Protein AF-A0A2U3C3U3-F1 (afdb_monomer)

Nearest PDB structures (foldseek):
  5e4e-assembly1_C  TM=5.271E-01  e=1.245E-01  Homo sapiens
  5e4e-assembly1_B  TM=6.006E-01  e=8.971E-01  Homo sapiens
  8d6k-assembly1_A  TM=4.631E-01  e=4.808E-01  Streptomyces coelicolor A3(2)
  5f7u-assembly1_A  TM=4.627E-01  e=3.845E+00  Listeria monocytogenes EGD-e
  4khz-assembly1_B  TM=1.487E-01  e=9.303E+00  Escherichia coli DH1

Structure (mmCIF, N/CA/C/O backbone):
data_AF-A0A2U3C3U3-F1
#
_entry.id   AF-A0A2U3C3U3-F1
#
loop_
_atom_site.group_PDB
_atom_site.id
_atom_site.type_symbol
_atom_site.label_atom_id
_atom_site.label_alt_id
_atom_site.label_comp_id
_atom_site.label_asym_id
_atom_site.label_entity_id
_atom_site.label_seq_id
_atom_site.pdbx_PDB_ins_code
_atom_site.Cartn_x
_atom_site.Cartn_y
_atom_site.Cartn_z
_atom_site.occupancy
_atom_site.B_iso_or_equiv
_atom_site.auth_seq_id
_atom_site.auth_comp_id
_atom_site.auth_asym_id
_atom_site.auth_atom_id
_atom_site.pdbx_PDB_model_num
ATOM 1 N N . MET A 1 1 ? -23.926 -16.211 24.158 1.00 37.50 1 MET A N 1
ATOM 2 C CA . MET A 1 1 ? -22.574 -16.071 23.579 1.00 37.50 1 MET A CA 1
ATOM 3 C C . MET A 1 1 ? -22.785 -15.624 22.154 1.00 37.50 1 MET A C 1
ATOM 5 O O . MET A 1 1 ? -22.901 -16.454 21.262 1.00 37.50 1 MET A O 1
ATOM 9 N N . ASP A 1 2 ? -22.997 -14.325 21.984 1.00 36.09 2 ASP A N 1
ATOM 10 C CA . ASP A 1 2 ? -23.241 -13.740 20.676 1.00 36.09 2 ASP A CA 1
ATOM 11 C C . ASP A 1 2 ? -21.959 -13.801 19.862 1.00 36.09 2 ASP A C 1
ATOM 13 O O . ASP A 1 2 ? -20.923 -13.266 20.256 1.00 36.09 2 ASP A O 1
ATOM 17 N N . SER A 1 3 ? -22.041 -14.513 18.743 1.00 39.06 3 SER A N 1
ATOM 18 C CA . SER A 1 3 ? -21.061 -14.464 17.676 1.00 39.06 3 SER A CA 1
ATOM 19 C C . SER A 1 3 ? -20.875 -13.006 17.286 1.00 39.06 3 SER A C 1
ATOM 21 O O . SER A 1 3 ? -21.775 -12.385 16.719 1.00 39.06 3 SER A O 1
ATOM 23 N N . GLU A 1 4 ? -19.712 -12.460 17.624 1.00 36.12 4 GLU A N 1
ATOM 24 C CA . GLU A 1 4 ? -19.253 -11.163 17.166 1.00 36.12 4 GLU A CA 1
ATOM 25 C C . GLU A 1 4 ? -19.249 -11.219 15.633 1.00 36.12 4 GLU A C 1
ATOM 27 O O . GLU A 1 4 ? -18.348 -11.777 15.006 1.00 36.12 4 GLU A O 1
ATOM 32 N N . ARG A 1 5 ? -20.336 -10.749 15.009 1.00 38.38 5 ARG A N 1
ATOM 33 C CA . ARG A 1 5 ? -20.393 -10.546 13.564 1.00 38.38 5 ARG A CA 1
ATOM 34 C C . ARG A 1 5 ? -19.371 -9.463 13.257 1.00 38.38 5 ARG A C 1
ATOM 36 O O . ARG A 1 5 ? -19.689 -8.276 13.294 1.00 38.38 5 ARG A O 1
ATOM 43 N N . VAL A 1 6 ? -18.142 -9.883 12.972 1.00 44.16 6 VAL A N 1
ATOM 44 C CA . VAL A 1 6 ? -17.140 -9.056 12.309 1.00 44.16 6 VAL A CA 1
ATOM 45 C C . VAL A 1 6 ? -17.803 -8.594 11.017 1.00 44.16 6 VAL A C 1
ATOM 47 O O . VAL A 1 6 ? -18.088 -9.401 10.130 1.00 44.16 6 VAL A O 1
ATOM 50 N N . ALA A 1 7 ? -18.178 -7.314 10.969 1.00 41.59 7 ALA A N 1
ATOM 51 C CA . ALA A 1 7 ? -18.775 -6.707 9.789 1.00 41.59 7 ALA A CA 1
ATOM 52 C C . ALA A 1 7 ? -17.901 -7.027 8.565 1.00 41.59 7 ALA A C 1
ATOM 54 O O . ALA A 1 7 ? -16.681 -7.114 8.725 1.00 41.59 7 ALA A O 1
ATOM 55 N N . PRO A 1 8 ? -18.483 -7.213 7.365 1.00 42.00 8 PRO A N 1
ATOM 56 C CA . PRO A 1 8 ? -17.708 -7.525 6.175 1.00 42.00 8 PRO A CA 1
ATOM 57 C C . PRO A 1 8 ? -16.664 -6.429 5.966 1.00 42.00 8 PRO A C 1
ATOM 59 O O . PRO A 1 8 ? -16.971 -5.292 5.611 1.00 42.00 8 PRO A O 1
ATOM 62 N N . VAL A 1 9 ? -15.419 -6.781 6.264 1.00 51.81 9 VAL A N 1
ATOM 63 C CA . VAL A 1 9 ? -14.252 -5.956 6.027 1.00 51.81 9 VAL A CA 1
ATOM 64 C C . VAL A 1 9 ? -14.088 -5.902 4.515 1.00 51.81 9 VAL A C 1
ATOM 66 O O . VAL A 1 9 ? -13.781 -6.915 3.888 1.00 51.81 9 VAL A O 1
ATOM 69 N N . THR A 1 10 ? -14.340 -4.738 3.916 1.00 53.31 10 THR A N 1
ATOM 70 C CA . THR A 1 10 ? -14.118 -4.535 2.483 1.00 53.31 10 THR A CA 1
ATOM 71 C C . THR A 1 10 ? -12.625 -4.677 2.212 1.00 53.31 10 THR A C 1
ATOM 73 O O . THR A 1 10 ? -11.844 -3.747 2.431 1.00 53.31 10 THR A O 1
ATOM 76 N N . ALA A 1 11 ? -12.221 -5.865 1.770 1.00 57.47 11 ALA A N 1
ATOM 77 C CA . ALA A 1 11 ? -10.913 -6.072 1.189 1.00 57.47 11 ALA A CA 1
ATOM 78 C C . ALA A 1 11 ? -10.856 -5.267 -0.107 1.00 57.47 11 ALA A C 1
ATOM 80 O O . ALA A 1 11 ? -11.657 -5.454 -1.023 1.00 57.47 11 ALA A O 1
ATOM 81 N N . VAL A 1 12 ? -9.923 -4.328 -0.152 1.00 58.75 12 VAL A N 1
ATOM 82 C CA . VAL A 1 12 ? -9.561 -3.629 -1.369 1.00 58.75 12 VAL A CA 1
ATOM 83 C C . VAL A 1 12 ? -8.285 -4.285 -1.847 1.00 58.75 12 VAL A C 1
ATOM 85 O O . VAL A 1 12 ? -7.186 -3.974 -1.392 1.00 58.75 12 VAL A O 1
ATOM 88 N N . THR A 1 13 ? -8.413 -5.187 -2.805 1.00 55.81 13 THR A N 1
ATOM 89 C CA . THR A 1 13 ? -7.271 -5.473 -3.661 1.00 55.81 13 THR A CA 1
ATOM 90 C C . THR A 1 13 ? -7.081 -4.223 -4.518 1.00 55.81 13 THR A C 1
ATOM 92 O O . THR A 1 13 ? -8.030 -3.839 -5.211 1.00 55.81 13 THR A O 1
ATOM 95 N N . PRO A 1 14 ? -5.929 -3.529 -4.485 1.00 53.81 14 PRO A N 1
ATOM 96 C CA . PRO A 1 14 ? -5.622 -2.532 -5.499 1.00 53.81 14 PRO A CA 1
ATOM 97 C C . PRO A 1 14 ? -5.641 -3.275 -6.835 1.00 53.81 14 PRO A C 1
ATOM 99 O O . PRO A 1 14 ? -4.731 -4.032 -7.158 1.00 53.81 14 PRO A O 1
ATOM 102 N N . ALA A 1 15 ? -6.761 -3.147 -7.542 1.00 46.00 15 ALA A N 1
ATOM 103 C CA . ALA A 1 15 ? -7.341 -4.197 -8.376 1.00 46.00 15 ALA A CA 1
ATOM 104 C C . ALA A 1 15 ? -6.576 -4.540 -9.670 1.00 46.00 15 ALA A C 1
ATOM 106 O O . ALA A 1 15 ? -7.185 -5.042 -10.607 1.00 46.00 15 ALA A O 1
ATOM 107 N N . ALA A 1 16 ? -5.279 -4.241 -9.793 1.00 52.19 16 ALA A N 1
ATOM 108 C CA . ALA A 1 16 ? -4.613 -4.334 -11.088 1.00 52.19 16 ALA A CA 1
ATOM 109 C C . ALA A 1 16 ? -3.105 -4.623 -11.101 1.00 52.19 16 ALA A C 1
ATOM 111 O O . ALA A 1 16 ? -2.547 -4.633 -12.196 1.00 52.19 16 ALA A O 1
ATOM 112 N N . VAL A 1 17 ? -2.403 -4.799 -9.970 1.00 57.56 17 VAL A N 1
ATOM 113 C CA . VAL A 1 17 ? -0.935 -4.636 -10.029 1.00 57.56 17 VAL A CA 1
ATOM 114 C C . VAL A 1 17 ? -0.080 -5.666 -9.285 1.00 57.56 17 VAL A C 1
ATOM 116 O O . VAL A 1 17 ? 1.037 -5.892 -9.728 1.00 57.56 17 VAL A O 1
ATOM 119 N N . GLY A 1 18 ? -0.534 -6.341 -8.231 1.00 65.25 18 GLY A N 1
ATOM 120 C CA . GLY A 1 18 ? 0.305 -7.308 -7.505 1.00 65.25 18 GLY A CA 1
ATOM 121 C C . GLY A 1 18 ? -0.515 -8.331 -6.716 1.00 65.25 18 GLY A C 1
ATOM 122 O O . GLY A 1 18 ? -1.733 -8.184 -6.654 1.00 65.25 18 GLY A O 1
ATOM 123 N N . PRO A 1 19 ? 0.126 -9.357 -6.123 1.00 78.12 19 PRO A N 1
ATOM 124 C CA . PRO A 1 19 ? -0.565 -10.421 -5.391 1.00 78.12 19 PRO A CA 1
ATOM 125 C C . PRO A 1 19 ? -1.109 -9.957 -4.035 1.00 78.12 19 PRO A C 1
ATOM 127 O O . PRO A 1 19 ? -1.955 -10.631 -3.457 1.00 78.12 19 PRO A O 1
ATOM 130 N N . LEU A 1 20 ? -0.636 -8.812 -3.528 1.00 88.12 20 LEU A N 1
ATOM 131 C CA . LEU A 1 20 ? -0.978 -8.370 -2.184 1.00 88.12 20 LEU A CA 1
ATOM 132 C C . LEU A 1 20 ? -2.390 -7.773 -2.107 1.00 88.12 20 LEU A C 1
ATOM 134 O O . LEU A 1 20 ? -2.734 -6.843 -2.844 1.00 88.12 20 LEU A O 1
ATOM 138 N N . GLY A 1 21 ? -3.177 -8.287 -1.166 1.00 89.81 21 GLY A N 1
ATOM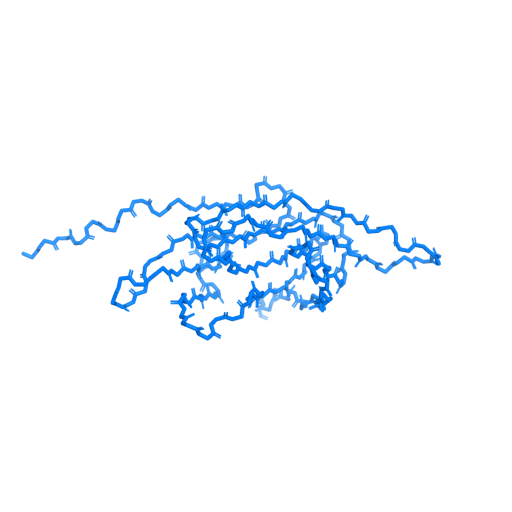 139 C CA . GLY A 1 21 ? -4.462 -7.739 -0.749 1.00 89.81 21 GLY A CA 1
ATOM 140 C C . GLY A 1 21 ? -4.306 -6.751 0.406 1.00 89.81 21 GLY A C 1
ATOM 141 O O . GLY A 1 21 ? -3.348 -6.813 1.173 1.00 89.81 21 GLY A O 1
ATOM 142 N N . PHE A 1 22 ? -5.261 -5.833 0.546 1.00 90.88 22 PHE A N 1
ATOM 143 C CA . PHE A 1 22 ? -5.301 -4.890 1.662 1.00 90.88 22 PHE A CA 1
ATOM 144 C C . PHE A 1 22 ? -6.716 -4.796 2.200 1.00 90.88 22 PHE A C 1
ATOM 146 O O . PHE A 1 22 ? -7.675 -4.719 1.432 1.00 90.88 22 PHE A O 1
ATOM 153 N N . ARG A 1 23 ? -6.878 -4.774 3.521 1.00 89.38 23 ARG A N 1
ATOM 154 C CA . ARG A 1 23 ? -8.216 -4.652 4.103 1.00 89.38 23 ARG A CA 1
ATOM 155 C C . ARG A 1 23 ? -8.227 -3.858 5.396 1.00 89.38 23 ARG A C 1
ATOM 157 O O . ARG A 1 23 ? -7.296 -3.934 6.194 1.00 89.38 23 ARG A O 1
ATOM 164 N N . ALA A 1 24 ? -9.291 -3.085 5.586 1.00 89.25 24 ALA A N 1
ATOM 165 C CA . ALA A 1 24 ? -9.487 -2.300 6.797 1.00 89.25 24 ALA A CA 1
ATOM 166 C C . ALA A 1 24 ? -10.084 -3.175 7.904 1.00 89.25 24 ALA A C 1
ATOM 168 O O . ALA A 1 24 ? -11.219 -3.621 7.800 1.00 89.25 24 ALA A O 1
ATOM 169 N N . ALA A 1 25 ? -9.343 -3.381 8.981 1.00 87.75 25 ALA A N 1
ATOM 170 C CA . ALA A 1 25 ? -9.768 -4.140 10.147 1.00 87.75 25 ALA A CA 1
ATOM 171 C C . ALA A 1 25 ? -9.971 -3.224 11.365 1.00 87.75 25 ALA A C 1
ATOM 173 O O . ALA A 1 25 ? -9.768 -2.005 11.312 1.00 87.75 25 ALA A O 1
ATOM 174 N N . ARG A 1 26 ? -10.371 -3.820 12.490 1.00 84.38 26 ARG A N 1
ATOM 175 C CA . ARG A 1 26 ? -10.349 -3.167 13.802 1.00 84.38 26 ARG A CA 1
ATOM 176 C C . ARG A 1 26 ? -9.407 -3.925 14.725 1.00 84.38 26 ARG A C 1
ATOM 178 O O . ARG A 1 26 ? -9.562 -5.125 14.911 1.00 84.38 26 ARG A O 1
ATOM 185 N N . GLY A 1 27 ? -8.440 -3.216 15.295 1.00 74.81 27 GLY A N 1
ATOM 186 C CA . GLY A 1 27 ? -7.564 -3.751 16.330 1.00 74.81 27 GLY A CA 1
ATOM 187 C C . GLY A 1 27 ? -8.244 -3.789 17.700 1.00 74.81 27 GLY A C 1
ATOM 188 O O . GLY A 1 27 ? -9.336 -3.245 17.902 1.00 74.81 27 GLY A O 1
ATOM 189 N N . THR A 1 28 ? -7.556 -4.381 18.674 1.00 70.31 28 THR A N 1
ATOM 190 C CA . THR A 1 28 ? -8.007 -4.452 20.068 1.00 70.31 28 THR A CA 1
ATOM 191 C C . THR A 1 28 ? -8.291 -3.047 20.615 1.00 70.31 28 THR A C 1
ATOM 193 O O . THR A 1 28 ? -7.439 -2.159 20.558 1.00 70.31 28 THR A O 1
ATOM 196 N N . GLY A 1 29 ? -9.511 -2.824 21.114 1.00 75.50 29 GLY A N 1
ATOM 197 C CA . GLY A 1 29 ? -9.986 -1.503 21.551 1.00 75.50 29 GLY A CA 1
ATOM 198 C C . GLY A 1 29 ? -10.680 -0.670 20.464 1.00 75.50 29 GLY A C 1
ATOM 199 O O . GLY A 1 29 ? -10.876 0.528 20.653 1.00 75.50 29 GLY A O 1
ATOM 200 N N . GLY A 1 30 ? -11.040 -1.275 19.325 1.00 81.56 30 GLY A N 1
ATOM 201 C CA . GLY A 1 30 ? -11.871 -0.650 18.288 1.00 81.56 30 GLY A CA 1
ATOM 202 C C . GLY A 1 30 ? -11.132 0.313 17.357 1.00 81.56 30 GLY A C 1
ATOM 203 O O . GLY A 1 30 ? -11.764 0.974 16.534 1.00 81.56 30 GLY A O 1
ATOM 204 N N . ARG A 1 31 ? -9.801 0.394 17.466 1.00 86.06 31 ARG A N 1
ATOM 205 C CA . ARG A 1 31 ? -8.965 1.255 16.617 1.00 86.06 31 ARG A CA 1
ATOM 206 C C . ARG A 1 31 ? -8.940 0.742 15.184 1.00 86.06 31 ARG A C 1
ATOM 208 O O . ARG A 1 31 ? -8.891 -0.466 14.970 1.00 86.06 31 ARG A O 1
ATOM 215 N N . ALA A 1 32 ? -8.926 1.650 14.213 1.00 87.94 32 ALA A N 1
ATOM 216 C CA . ALA A 1 32 ? -8.763 1.277 12.814 1.00 87.94 32 ALA A CA 1
ATOM 217 C C . ALA A 1 32 ? -7.413 0.575 12.605 1.00 87.94 32 ALA A C 1
ATOM 219 O O . ALA A 1 32 ? -6.396 0.990 13.161 1.00 87.94 32 ALA A O 1
ATOM 220 N N . ALA A 1 33 ? -7.407 -0.482 11.805 1.00 90.31 33 ALA A N 1
ATOM 221 C CA . ALA A 1 33 ? -6.208 -1.202 11.415 1.00 90.31 33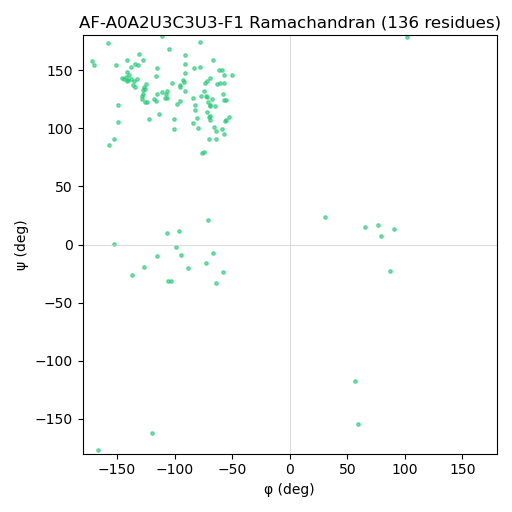 ALA A CA 1
ATOM 222 C C . ALA A 1 33 ? -6.221 -1.489 9.910 1.00 90.31 33 ALA A C 1
ATOM 224 O O . ALA A 1 33 ? -7.280 -1.550 9.289 1.00 90.31 33 ALA A O 1
ATOM 225 N N . LEU A 1 34 ? -5.041 -1.663 9.330 1.00 91.44 34 LEU A N 1
ATOM 226 C CA . LEU A 1 34 ? -4.840 -2.111 7.962 1.00 91.44 34 LEU A CA 1
ATOM 227 C C . LEU A 1 34 ? -4.120 -3.449 8.001 1.00 91.44 34 LEU A C 1
ATOM 229 O O . LEU A 1 34 ? -3.025 -3.530 8.550 1.00 91.44 34 LEU A O 1
ATOM 233 N N . GLU A 1 35 ? -4.706 -4.463 7.387 1.00 91.94 35 GLU A N 1
ATOM 234 C CA . GLU A 1 35 ? -4.061 -5.754 7.174 1.00 91.94 35 GLU A CA 1
ATOM 235 C C . GLU A 1 35 ? -3.574 -5.855 5.729 1.00 91.94 35 GLU A C 1
ATOM 237 O O . GLU A 1 35 ? -4.264 -5.429 4.797 1.00 91.94 35 GLU A O 1
ATOM 242 N N . VAL A 1 36 ? -2.377 -6.413 5.568 1.00 91.56 36 VAL A N 1
ATOM 243 C CA . VAL A 1 36 ? -1.729 -6.726 4.295 1.00 91.56 36 VAL A CA 1
ATOM 244 C C . VAL A 1 36 ? -1.787 -8.235 4.123 1.00 91.56 36 VAL A C 1
ATOM 246 O O . VAL A 1 36 ? -1.368 -8.968 5.020 1.00 91.56 36 VAL A O 1
ATOM 249 N N . LEU A 1 37 ? -2.317 -8.687 2.992 1.00 90.62 37 LEU A N 1
ATOM 250 C CA . LEU A 1 37 ? -2.560 -10.095 2.716 1.00 90.62 37 LEU A CA 1
ATOM 251 C C . LEU A 1 37 ? -1.726 -10.585 1.537 1.00 90.62 37 LEU A C 1
ATOM 253 O O . LEU A 1 37 ? -1.563 -9.842 0.572 1.00 90.62 37 LEU A O 1
ATOM 257 N N . ASP A 1 38 ? -1.272 -11.833 1.584 1.00 87.56 38 ASP A N 1
ATOM 258 C CA . ASP A 1 38 ? -0.869 -12.603 0.402 1.00 87.56 38 ASP A CA 1
ATOM 259 C C . ASP A 1 38 ? -1.848 -13.770 0.232 1.00 87.56 38 ASP A C 1
ATOM 261 O O . ASP A 1 38 ? -1.956 -14.641 1.097 1.00 87.56 38 ASP A O 1
ATOM 265 N N . GLY A 1 39 ? -2.652 -13.735 -0.833 1.00 84.75 39 GLY A N 1
ATOM 266 C CA . GLY A 1 39 ? -3.848 -14.573 -0.920 1.00 84.75 39 GLY A CA 1
ATOM 267 C C . GLY A 1 39 ? -4.787 -14.321 0.266 1.00 84.75 39 GLY A C 1
ATOM 268 O O . GLY A 1 39 ? -5.270 -13.203 0.448 1.00 84.75 39 GLY A O 1
ATOM 269 N N . ASP A 1 40 ? -5.018 -15.358 1.074 1.00 83.44 40 ASP A N 1
ATOM 270 C CA . ASP A 1 40 ? -5.866 -15.307 2.274 1.00 83.44 40 ASP A CA 1
ATOM 271 C C . ASP A 1 40 ? -5.068 -15.148 3.586 1.00 83.44 40 ASP A C 1
ATOM 273 O O . ASP A 1 40 ? -5.659 -15.036 4.664 1.00 83.44 40 ASP A O 1
ATOM 277 N N . GLU A 1 41 ? -3.733 -15.126 3.522 1.00 86.12 41 GLU A N 1
ATOM 278 C CA . GLU A 1 41 ? -2.862 -15.035 4.697 1.00 86.12 41 GLU A CA 1
ATOM 279 C C . GLU A 1 41 ? -2.529 -13.580 5.036 1.00 86.12 41 GLU A C 1
ATOM 281 O O . GLU A 1 41 ? -2.113 -12.812 4.173 1.00 86.12 41 GLU A O 1
ATOM 286 N N . VAL A 1 42 ? -2.661 -13.197 6.311 1.00 89.25 42 VAL A N 1
ATOM 287 C CA . VAL A 1 42 ? -2.228 -11.878 6.795 1.00 89.25 42 VAL A CA 1
ATOM 288 C C . VAL A 1 42 ? -0.720 -11.896 7.031 1.00 89.25 42 VAL A C 1
ATOM 290 O O . VAL A 1 42 ? -0.244 -12.467 8.008 1.00 89.25 42 VAL A O 1
ATOM 293 N N . ILE A 1 43 ? 0.023 -11.205 6.170 1.00 88.50 43 ILE A N 1
ATOM 294 C CA . ILE A 1 43 ? 1.489 -11.097 6.241 1.00 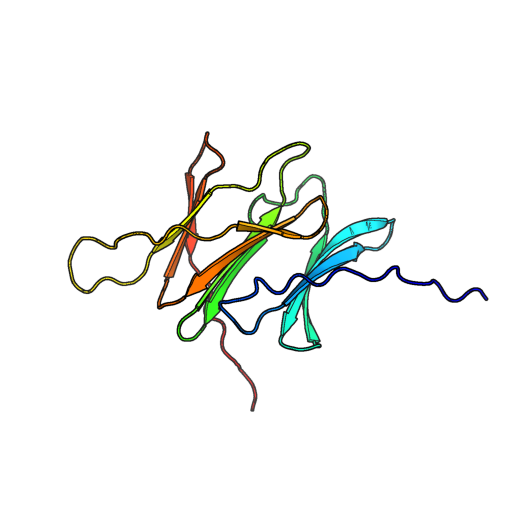88.50 43 ILE A CA 1
ATOM 295 C C . ILE A 1 43 ? 1.963 -9.847 7.000 1.00 88.50 43 ILE A C 1
ATOM 297 O O . ILE A 1 43 ? 3.150 -9.687 7.280 1.00 88.50 43 ILE A O 1
ATOM 301 N N . GLY A 1 44 ? 1.048 -8.932 7.328 1.00 88.31 44 GLY A N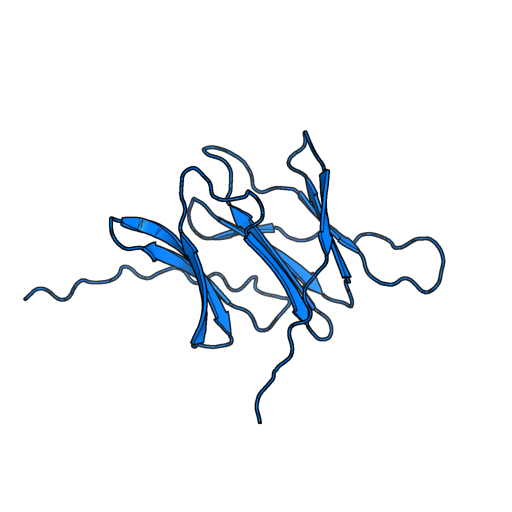 1
ATOM 302 C CA . GLY A 1 44 ? 1.351 -7.735 8.105 1.00 88.31 44 GLY A CA 1
ATOM 303 C C . GLY A 1 44 ? 0.101 -6.982 8.542 1.00 88.31 44 GLY A C 1
ATOM 304 O O . GLY A 1 44 ? -0.943 -7.063 7.899 1.00 88.31 44 GLY A O 1
ATOM 305 N N . ALA A 1 45 ? 0.208 -6.224 9.633 1.00 89.81 45 ALA A N 1
ATOM 306 C CA . ALA A 1 45 ? -0.876 -5.384 10.130 1.00 89.81 45 ALA A CA 1
ATOM 307 C C . ALA A 1 45 ? -0.349 -4.074 10.729 1.00 89.81 45 ALA A C 1
ATOM 309 O O . ALA A 1 45 ? 0.681 -4.051 11.405 1.00 89.81 45 ALA A O 1
ATOM 310 N N . HIS A 1 46 ? -1.083 -2.983 10.517 1.00 90.94 46 HIS A N 1
ATOM 311 C CA . HIS A 1 46 ? -0.777 -1.663 11.061 1.00 90.94 46 HIS A CA 1
ATOM 312 C C . HIS A 1 46 ? -1.998 -1.083 11.766 1.00 90.94 46 HIS A C 1
ATOM 314 O O . HIS A 1 46 ? -3.055 -0.944 11.161 1.00 90.94 46 HIS A O 1
ATOM 320 N N . VAL A 1 47 ? -1.849 -0.698 13.031 1.00 88.00 47 VAL A N 1
ATOM 321 C CA . VAL A 1 47 ? -2.915 -0.055 13.810 1.00 88.00 47 VAL A CA 1
ATOM 322 C C . VAL A 1 47 ? -2.757 1.464 13.742 1.00 88.00 47 VAL A C 1
ATOM 324 O O . VAL A 1 47 ? -1.646 1.989 13.856 1.00 88.00 47 VAL A O 1
ATOM 327 N N . ASP A 1 48 ? -3.865 2.183 13.570 1.00 84.75 48 ASP A N 1
ATOM 328 C CA . ASP A 1 48 ? -3.883 3.641 13.644 1.00 84.75 48 ASP A CA 1
ATOM 329 C C . ASP A 1 48 ? -3.699 4.099 15.099 1.00 84.75 48 ASP A C 1
ATOM 331 O O . ASP A 1 48 ? -4.528 3.848 15.981 1.00 84.75 48 ASP A O 1
ATOM 335 N N . THR A 1 49 ? -2.569 4.749 15.355 1.00 81.12 49 THR A N 1
ATOM 336 C CA . THR A 1 49 ? -2.172 5.305 16.646 1.00 81.12 49 THR A CA 1
ATOM 337 C C . THR A 1 49 ? -1.714 6.751 16.461 1.00 81.12 49 THR A C 1
ATOM 339 O O . THR A 1 49 ? -1.389 7.187 15.356 1.00 81.12 49 THR A O 1
ATOM 342 N N . ALA A 1 50 ? -1.630 7.510 17.556 1.00 72.88 50 ALA A N 1
ATOM 343 C CA . ALA A 1 50 ? -1.186 8.905 17.513 1.00 72.88 50 ALA A CA 1
ATOM 344 C C . ALA A 1 50 ? 0.228 9.092 16.920 1.00 72.88 50 ALA A C 1
ATOM 346 O O . ALA A 1 50 ? 0.527 10.160 16.399 1.00 72.88 50 ALA A O 1
ATOM 347 N N . PHE A 1 51 ? 1.072 8.055 16.960 1.00 72.25 51 PHE A N 1
ATOM 348 C CA . PHE A 1 51 ? 2.460 8.086 16.485 1.00 72.25 51 PHE A CA 1
ATOM 349 C C . PHE A 1 51 ? 2.663 7.335 15.167 1.00 72.25 51 PHE A C 1
ATOM 351 O O . PHE A 1 51 ? 3.796 7.088 14.756 1.00 72.25 51 PHE A O 1
ATOM 358 N N . THR A 1 52 ? 1.576 6.933 14.512 1.00 69.56 52 THR A N 1
ATOM 359 C CA . THR A 1 52 ? 1.655 6.189 13.263 1.00 69.56 52 THR A CA 1
ATOM 360 C C . THR A 1 52 ? 2.213 7.082 12.157 1.00 69.56 52 THR A C 1
ATOM 362 O O . THR A 1 52 ? 1.685 8.161 11.894 1.00 69.56 52 THR A O 1
ATOM 365 N N . ALA A 1 53 ? 3.288 6.624 11.511 1.00 77.62 53 ALA A N 1
ATOM 366 C CA . ALA A 1 53 ? 3.875 7.303 10.363 1.00 77.62 53 ALA A CA 1
ATOM 367 C C . ALA A 1 53 ? 2.874 7.400 9.198 1.00 77.62 53 ALA A C 1
ATOM 369 O O . ALA A 1 53 ? 2.027 6.524 9.012 1.00 77.62 53 ALA A O 1
ATOM 370 N N . SER A 1 54 ? 2.996 8.451 8.383 1.00 84.88 54 SER A N 1
ATOM 371 C CA . SER A 1 54 ? 2.132 8.657 7.212 1.00 84.88 54 SER A CA 1
ATOM 372 C C . SER A 1 54 ? 2.311 7.564 6.155 1.00 84.88 54 SER A C 1
ATOM 374 O O . SER A 1 54 ? 1.338 7.165 5.520 1.00 84.88 54 SER A O 1
ATOM 376 N N . VAL A 1 55 ? 3.526 7.028 6.007 1.00 92.00 55 VAL A N 1
ATOM 377 C CA . VAL A 1 55 ? 3.822 5.826 5.217 1.00 92.00 55 VAL A CA 1
ATOM 378 C C . VAL A 1 55 ? 4.128 4.672 6.162 1.00 92.00 55 VAL A C 1
ATOM 380 O O . VAL A 1 55 ? 4.939 4.797 7.078 1.00 92.00 55 VAL A O 1
ATOM 383 N N . LEU A 1 56 ? 3.461 3.548 5.922 1.00 92.75 56 LEU A N 1
ATOM 384 C CA . LEU A 1 56 ? 3.464 2.372 6.790 1.00 92.75 56 LEU A CA 1
ATOM 385 C C . LEU A 1 56 ? 4.308 1.234 6.221 1.00 92.75 56 LEU A C 1
ATOM 387 O O . LEU A 1 56 ? 4.909 0.473 6.976 1.00 92.75 56 LEU A O 1
ATOM 391 N N . GLY A 1 57 ? 4.377 1.134 4.896 1.00 93.12 57 GLY A N 1
ATOM 392 C CA . GLY A 1 57 ? 5.196 0.137 4.229 1.00 93.12 57 GLY A CA 1
ATOM 393 C C . GLY A 1 57 ? 5.268 0.352 2.726 1.00 93.12 57 GLY A C 1
ATOM 394 O O . GLY A 1 57 ? 4.429 1.026 2.125 1.00 93.12 57 GLY A O 1
ATOM 395 N N . ALA A 1 58 ? 6.320 -0.200 2.127 1.00 94.06 58 ALA A N 1
ATOM 396 C CA . ALA A 1 58 ? 6.580 -0.103 0.700 1.00 94.06 58 ALA A CA 1
ATOM 397 C C . ALA A 1 58 ? 7.316 -1.357 0.213 1.00 94.06 58 ALA A C 1
ATOM 399 O O . ALA A 1 58 ? 8.420 -1.662 0.675 1.00 94.06 58 ALA A O 1
ATOM 400 N N . LEU A 1 59 ? 6.715 -2.079 -0.730 1.00 93.69 59 LEU A N 1
ATOM 401 C CA . LEU A 1 59 ? 7.220 -3.349 -1.246 1.00 93.69 59 LEU A CA 1
ATOM 402 C C . LEU A 1 59 ? 7.211 -3.375 -2.772 1.00 93.69 59 LEU A C 1
ATOM 404 O O . LEU A 1 59 ? 6.431 -2.694 -3.436 1.00 93.69 59 LEU A O 1
ATOM 408 N N . ARG A 1 60 ? 8.086 -4.200 -3.338 1.00 92.06 60 ARG A N 1
ATOM 409 C CA . ARG A 1 60 ? 8.122 -4.514 -4.766 1.00 92.06 60 ARG A CA 1
ATOM 410 C C . ARG A 1 60 ? 8.290 -6.005 -4.978 1.00 92.06 60 ARG A C 1
ATOM 412 O O . ARG A 1 60 ? 9.109 -6.626 -4.310 1.00 92.06 60 ARG A O 1
ATOM 419 N N . GLY A 1 61 ? 7.609 -6.550 -5.969 1.00 88.56 61 GLY A N 1
ATOM 420 C CA . GLY A 1 61 ? 7.867 -7.894 -6.471 1.00 88.56 61 GLY A CA 1
ATOM 421 C C . GLY A 1 61 ? 8.252 -7.864 -7.941 1.00 88.56 61 GLY A C 1
ATOM 422 O O . GLY A 1 61 ? 8.654 -6.835 -8.496 1.00 88.56 61 GLY A O 1
ATOM 423 N N . ARG A 1 62 ? 8.157 -9.020 -8.595 1.00 86.88 62 ARG A N 1
ATOM 424 C CA . ARG A 1 62 ? 8.460 -9.131 -10.021 1.00 86.88 62 ARG A CA 1
ATOM 425 C C . ARG A 1 62 ? 7.387 -8.405 -10.837 1.00 86.88 62 ARG A C 1
ATOM 427 O O . ARG A 1 62 ? 6.276 -8.901 -10.971 1.00 86.88 62 ARG A O 1
ATOM 434 N N . GLY A 1 63 ? 7.747 -7.251 -11.398 1.00 87.50 63 GLY A N 1
ATOM 435 C CA . GLY A 1 63 ? 6.868 -6.470 -12.272 1.00 87.50 63 GLY A CA 1
ATOM 436 C C . GLY A 1 63 ? 5.786 -5.672 -11.545 1.00 87.50 63 GLY A C 1
ATOM 437 O O . GLY A 1 63 ? 4.830 -5.250 -12.193 1.00 87.50 63 GLY A O 1
ATOM 438 N N . TRP A 1 64 ? 5.922 -5.456 -10.236 1.00 89.25 64 TRP A N 1
ATOM 439 C CA . TRP A 1 64 ? 4.968 -4.667 -9.468 1.00 89.25 64 TRP A CA 1
ATOM 440 C C . TRP A 1 64 ? 5.597 -3.967 -8.273 1.00 89.25 64 TRP A C 1
ATOM 442 O O . TRP A 1 64 ? 6.598 -4.418 -7.710 1.00 89.25 64 TRP A O 1
ATOM 452 N N . ALA A 1 65 ? 4.965 -2.876 -7.864 1.00 91.94 65 ALA A N 1
ATOM 453 C CA . ALA A 1 65 ? 5.294 -2.137 -6.662 1.00 91.94 65 ALA A CA 1
ATOM 454 C C . ALA A 1 65 ? 4.037 -1.637 -5.962 1.00 91.94 65 ALA A C 1
ATOM 456 O O . ALA A 1 65 ? 3.035 -1.317 -6.606 1.00 91.94 65 ALA A O 1
ATOM 457 N N . VAL A 1 66 ? 4.122 -1.552 -4.638 1.00 93.69 66 VAL A N 1
ATOM 458 C CA . VAL A 1 66 ? 3.066 -1.042 -3.775 1.00 93.69 66 VAL A CA 1
ATOM 459 C C . VAL A 1 66 ? 3.669 -0.229 -2.633 1.00 93.69 66 VAL A C 1
ATOM 461 O O . VAL A 1 66 ? 4.738 -0.544 -2.109 1.00 93.69 66 VAL A O 1
ATOM 464 N N . VAL A 1 67 ? 2.979 0.832 -2.246 1.00 94.81 67 VAL A N 1
ATOM 465 C CA . VAL A 1 67 ? 3.252 1.606 -1.036 1.00 94.81 67 VAL A CA 1
ATOM 466 C C . VAL A 1 67 ? 1.916 1.926 -0.390 1.00 94.81 67 VAL A C 1
ATOM 468 O O . VAL A 1 67 ? 0.923 2.153 -1.083 1.00 94.81 67 VAL A O 1
ATOM 471 N N . TRP A 1 68 ? 1.874 1.893 0.930 1.00 94.31 68 TRP A N 1
ATOM 472 C CA . TRP A 1 68 ? 0.657 2.137 1.684 1.00 94.31 68 TRP A CA 1
ATOM 473 C C . TRP A 1 68 ? 0.957 2.941 2.934 1.00 94.31 68 TRP A C 1
ATOM 475 O O . TRP A 1 68 ? 2.089 3.004 3.429 1.00 94.31 68 TRP A O 1
ATOM 485 N N . GLY A 1 69 ? -0.083 3.574 3.448 1.00 93.25 69 GLY A N 1
ATOM 486 C CA . GLY A 1 69 ? 0.068 4.529 4.520 1.00 93.25 69 GLY A CA 1
ATOM 487 C C . GLY A 1 69 ? -1.241 4.905 5.178 1.00 93.25 69 GLY A C 1
ATOM 488 O O . GLY A 1 69 ? -2.310 4.378 4.858 1.00 93.25 69 GLY A O 1
ATOM 489 N N . ARG A 1 70 ? -1.128 5.836 6.118 1.00 91.75 70 ARG A N 1
ATOM 490 C CA . ARG A 1 70 ? -2.255 6.455 6.799 1.00 91.75 70 ARG A CA 1
ATOM 491 C C . ARG A 1 70 ? -2.660 7.737 6.075 1.00 91.75 70 ARG A C 1
ATOM 493 O O . ARG A 1 70 ? -1.808 8.486 5.601 1.00 91.75 70 ARG A O 1
ATOM 500 N N . VAL A 1 71 ? -3.961 7.984 5.998 1.00 88.38 71 VAL A N 1
ATOM 501 C CA . VAL A 1 71 ? -4.524 9.282 5.618 1.00 88.38 71 VAL A CA 1
ATOM 502 C C . VAL A 1 71 ? -4.563 10.152 6.873 1.00 88.38 71 VAL A C 1
ATOM 504 O O . VAL A 1 71 ? -5.103 9.736 7.901 1.00 88.38 71 VAL A O 1
ATOM 507 N N . GLU A 1 72 ? -3.979 11.348 6.813 1.00 79.75 72 GLU A N 1
ATOM 508 C CA . GLU A 1 72 ? -4.118 12.321 7.900 1.00 79.75 72 GLU A CA 1
ATOM 509 C C . GLU A 1 72 ? -5.599 12.656 8.130 1.00 79.75 72 GLU A C 1
ATOM 511 O O . GLU A 1 72 ? -6.425 12.557 7.223 1.00 79.75 72 GLU A O 1
ATOM 516 N N . ARG A 1 73 ? -5.971 12.988 9.370 1.00 69.06 73 ARG A N 1
ATOM 517 C CA . ARG A 1 73 ? -7.379 13.195 9.740 1.00 69.06 73 ARG A CA 1
ATOM 518 C C . ARG A 1 73 ? -8.001 14.285 8.851 1.00 69.06 73 ARG A C 1
ATOM 520 O O . ARG A 1 73 ? -7.466 15.383 8.782 1.00 69.06 73 ARG A O 1
ATOM 527 N N . ASP A 1 74 ? -9.104 13.945 8.181 1.00 68.88 74 ASP A N 1
ATOM 528 C CA . ASP A 1 74 ? -9.831 14.791 7.215 1.00 68.88 74 ASP A CA 1
ATOM 529 C C . ASP A 1 74 ? -9.052 15.129 5.922 1.00 68.88 74 ASP A C 1
ATOM 531 O O . ASP A 1 74 ? -9.434 16.020 5.165 1.00 68.88 74 ASP A O 1
ATOM 535 N N . GLY A 1 75 ? -7.966 14.400 5.646 1.00 76.81 75 GLY A N 1
ATOM 536 C CA . GLY A 1 75 ? -7.112 14.589 4.477 1.00 76.81 75 GLY A CA 1
ATOM 537 C C . GLY A 1 75 ? -7.504 13.759 3.250 1.00 76.81 75 GLY A C 1
ATOM 538 O O . GLY A 1 75 ? -8.212 12.746 3.318 1.00 76.81 75 GLY A O 1
ATOM 539 N N . GLU A 1 76 ? -6.975 14.172 2.101 1.00 86.25 76 GLU A N 1
ATOM 540 C CA . GLU A 1 76 ? -6.934 13.350 0.891 1.00 86.25 76 GLU A CA 1
ATOM 541 C C . GLU A 1 76 ? -5.723 12.401 0.913 1.00 86.25 76 GLU A C 1
ATOM 543 O O . GLU A 1 76 ? -4.705 12.714 1.540 1.00 86.25 76 GLU A O 1
ATOM 548 N N . PRO A 1 77 ? -5.793 11.231 0.250 1.00 89.69 77 PRO A N 1
ATOM 549 C CA . PRO A 1 77 ? -4.628 10.387 0.054 1.00 89.69 77 PRO A CA 1
ATOM 550 C C . PRO A 1 77 ? -3.527 11.167 -0.674 1.00 89.69 77 PRO A C 1
ATOM 552 O O . PRO A 1 77 ? -3.830 11.985 -1.548 1.00 89.69 77 PRO A O 1
ATOM 555 N N . PRO A 1 78 ? -2.250 10.900 -0.364 1.00 92.38 78 PRO A N 1
ATOM 556 C CA . PRO A 1 78 ? -1.148 11.583 -1.019 1.00 92.38 78 PRO A CA 1
ATOM 557 C C . PRO A 1 78 ? -1.071 11.209 -2.502 1.00 92.38 78 PRO A C 1
ATOM 559 O O . PRO A 1 78 ? -1.513 10.138 -2.919 1.00 92.38 78 PRO A O 1
ATOM 562 N N . ALA A 1 79 ? -0.425 12.055 -3.299 1.00 93.31 79 ALA A N 1
ATOM 563 C CA . ALA A 1 79 ? 0.025 11.679 -4.630 1.00 93.31 79 ALA A CA 1
ATOM 564 C C . ALA A 1 79 ? 1.239 10.744 -4.521 1.00 93.31 79 ALA A C 1
ATOM 566 O O . ALA A 1 79 ? 2.142 10.976 -3.714 1.00 93.31 79 ALA A O 1
ATOM 567 N N . VAL A 1 80 ? 1.290 9.703 -5.355 1.00 94.44 80 VAL A N 1
ATOM 568 C CA . VAL A 1 80 ? 2.393 8.734 -5.360 1.00 94.44 80 VAL A CA 1
ATOM 569 C C . VAL A 1 80 ? 2.958 8.578 -6.764 1.00 94.44 80 VAL A C 1
ATOM 571 O O . VAL A 1 80 ? 2.215 8.390 -7.726 1.00 94.44 80 VAL A O 1
ATOM 574 N N . VAL A 1 81 ? 4.285 8.617 -6.878 1.00 95.00 81 VAL A N 1
ATOM 575 C CA . VAL A 1 81 ? 5.016 8.369 -8.125 1.00 95.00 81 VAL A CA 1
ATOM 576 C C . VAL A 1 81 ? 6.044 7.270 -7.896 1.00 95.00 81 VAL A C 1
ATOM 578 O O . VAL A 1 81 ? 6.918 7.399 -7.041 1.00 95.00 81 VAL A O 1
ATOM 581 N N . PHE A 1 82 ? 5.972 6.193 -8.6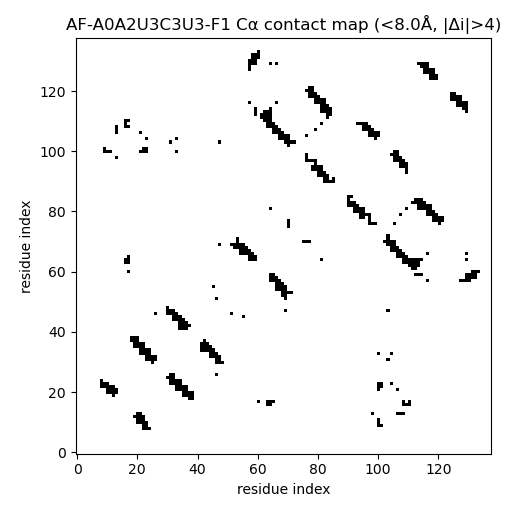74 1.00 93.06 82 PHE A N 1
ATOM 582 C CA . PHE A 1 82 ? 6.966 5.123 -8.637 1.00 93.06 82 PHE A CA 1
ATOM 583 C C . PHE A 1 82 ? 8.078 5.359 -9.653 1.00 93.06 82 PHE A C 1
ATOM 585 O O . PHE A 1 82 ? 7.825 5.771 -10.783 1.00 93.06 82 PHE A O 1
ATOM 592 N N . THR A 1 83 ? 9.315 5.071 -9.261 1.00 92.38 83 THR A N 1
ATOM 593 C CA . THR A 1 83 ? 10.494 5.246 -10.111 1.00 92.38 83 THR A CA 1
ATOM 594 C C . THR A 1 83 ? 11.315 3.960 -10.164 1.00 92.38 83 THR A C 1
ATOM 596 O O . THR A 1 83 ? 11.658 3.364 -9.136 1.00 92.38 83 THR A O 1
ATOM 599 N N . GLY A 1 84 ? 11.637 3.530 -11.386 1.00 83.19 84 GLY A N 1
ATOM 600 C CA . GLY A 1 84 ? 12.397 2.319 -11.690 1.00 83.19 84 GLY A CA 1
ATOM 601 C C . GLY A 1 84 ? 13.846 2.559 -12.119 1.00 83.19 84 GLY A C 1
ATOM 602 O O . GLY A 1 84 ? 14.238 3.694 -12.407 1.00 83.19 84 GLY A O 1
ATOM 603 N N . PRO A 1 85 ? 14.672 1.497 -12.181 1.00 70.75 85 PRO A N 1
ATOM 604 C CA . PRO A 1 85 ? 16.036 1.582 -12.684 1.00 70.75 85 PRO A CA 1
ATOM 605 C C . PRO A 1 85 ? 16.020 1.814 -14.205 1.00 70.75 85 PRO A C 1
ATOM 607 O O . PRO A 1 85 ? 16.005 0.880 -15.000 1.00 70.75 85 PRO A O 1
ATOM 610 N N . GLY A 1 86 ? 16.023 3.074 -14.636 1.00 57.41 86 GLY A N 1
ATOM 611 C CA . GLY A 1 86 ? 16.164 3.413 -16.052 1.00 57.41 86 GLY A CA 1
ATOM 612 C C . GLY A 1 86 ? 17.599 3.183 -16.537 1.00 57.41 86 GLY A C 1
ATOM 613 O O . GLY A 1 86 ? 18.539 3.738 -15.971 1.00 57.41 86 GLY A O 1
ATOM 614 N N . ARG A 1 87 ? 17.794 2.433 -17.633 1.00 50.28 87 ARG A N 1
ATOM 615 C CA . ARG A 1 87 ? 19.122 2.271 -18.267 1.00 50.28 87 ARG A CA 1
ATOM 616 C C . ARG A 1 87 ? 19.687 3.553 -18.898 1.00 50.28 87 ARG A C 1
ATOM 618 O O . ARG A 1 87 ? 20.840 3.539 -19.317 1.00 50.28 87 ARG A O 1
ATOM 625 N N . ARG A 1 88 ? 18.940 4.661 -18.977 1.00 51.66 88 ARG A N 1
ATOM 626 C CA . ARG A 1 88 ? 19.439 5.951 -19.488 1.00 51.66 88 ARG A CA 1
ATOM 627 C C . ARG A 1 88 ? 18.732 7.129 -18.814 1.00 51.66 88 ARG A C 1
ATOM 629 O O . ARG A 1 88 ? 17.581 7.390 -19.122 1.00 51.66 88 ARG A O 1
ATOM 636 N N . ARG A 1 89 ? 19.434 7.806 -17.893 1.00 48.94 89 ARG A N 1
ATOM 637 C CA . ARG A 1 89 ? 19.371 9.237 -17.476 1.00 48.94 89 ARG A CA 1
ATOM 638 C C . ARG A 1 89 ? 18.050 10.048 -17.536 1.00 48.94 89 ARG A C 1
ATOM 640 O O . ARG A 1 89 ? 18.094 11.274 -17.530 1.00 48.94 89 ARG A O 1
ATOM 647 N N . ARG A 1 90 ? 16.883 9.417 -17.508 1.00 50.66 90 ARG A N 1
ATOM 648 C CA . ARG A 1 90 ? 15.592 10.030 -17.169 1.00 50.66 90 ARG A CA 1
ATOM 649 C C . ARG A 1 90 ? 14.686 8.901 -16.709 1.00 50.66 90 ARG A C 1
ATOM 651 O O . ARG A 1 90 ? 13.999 8.283 -17.512 1.00 50.66 90 ARG A O 1
ATOM 658 N N . ALA A 1 91 ? 14.762 8.551 -15.430 1.00 58.84 91 ALA A N 1
ATOM 659 C CA . ALA A 1 91 ? 13.759 7.668 -14.863 1.00 58.84 91 ALA A CA 1
ATOM 660 C C . ALA A 1 91 ? 12.434 8.445 -14.893 1.00 58.84 91 ALA A C 1
ATOM 662 O O . ALA A 1 91 ? 12.243 9.391 -14.134 1.00 58.84 91 ALA A O 1
ATOM 663 N N . THR A 1 92 ? 11.580 8.148 -15.869 1.00 67.75 92 THR A N 1
ATOM 664 C CA . THR A 1 92 ? 10.236 8.715 -15.945 1.00 67.75 92 THR A CA 1
ATOM 665 C C . THR A 1 92 ? 9.429 8.101 -14.816 1.00 67.75 92 THR A C 1
ATOM 667 O O . THR A 1 92 ? 9.152 6.901 -14.833 1.00 67.75 92 THR A O 1
ATOM 670 N N . GLY A 1 93 ? 9.114 8.914 -13.810 1.00 84.56 93 GLY A N 1
ATOM 671 C CA . GLY A 1 93 ? 8.226 8.508 -12.733 1.00 84.56 93 GLY A CA 1
ATOM 672 C C . GLY A 1 93 ? 6.872 8.075 -13.297 1.00 84.56 93 GLY A C 1
ATOM 673 O O . GLY A 1 93 ? 6.357 8.690 -14.228 1.00 84.56 93 GLY A O 1
ATOM 674 N N . THR A 1 94 ? 6.316 7.000 -12.754 1.00 90.06 94 THR A N 1
ATOM 675 C CA . THR A 1 94 ? 4.986 6.485 -13.082 1.00 90.06 94 THR A CA 1
ATOM 676 C C . THR A 1 94 ? 4.018 6.938 -11.992 1.00 90.06 94 THR A C 1
ATOM 678 O O . THR A 1 94 ? 4.119 6.434 -10.869 1.00 90.06 94 THR A O 1
ATOM 681 N N . PRO A 1 95 ? 3.107 7.890 -12.267 1.00 91.19 95 PRO A N 1
ATOM 682 C CA . PRO A 1 95 ? 2.055 8.246 -11.324 1.00 91.19 95 PRO A CA 1
ATOM 683 C C . PRO A 1 95 ? 1.211 7.016 -10.996 1.00 91.19 95 PRO A C 1
ATOM 685 O O . PRO A 1 95 ? 0.770 6.294 -11.892 1.00 91.19 95 PRO A O 1
ATOM 688 N N . ALA A 1 96 ? 1.011 6.762 -9.710 1.00 90.38 96 ALA A N 1
ATOM 689 C CA . ALA A 1 96 ? 0.234 5.634 -9.237 1.00 90.38 96 ALA A CA 1
ATOM 690 C C . ALA A 1 96 ? -1.230 6.019 -9.061 1.00 90.38 96 ALA A C 1
ATOM 692 O O . ALA A 1 96 ? -1.553 7.124 -8.620 1.00 90.38 96 ALA A O 1
ATOM 693 N N . ARG A 1 97 ? -2.123 5.056 -9.296 1.00 86.75 97 ARG A N 1
ATOM 694 C CA . ARG A 1 97 ? -3.478 5.149 -8.760 1.00 86.75 97 ARG A CA 1
ATOM 695 C C . ARG A 1 97 ? -3.414 4.915 -7.254 1.00 86.75 97 ARG A C 1
ATOM 697 O O . ARG A 1 97 ? -2.883 3.895 -6.816 1.00 86.75 97 ARG A O 1
ATOM 704 N N . VAL A 1 98 ? -3.986 5.842 -6.495 1.00 91.12 98 VAL A N 1
ATOM 705 C CA . VAL A 1 98 ? -4.100 5.761 -5.037 1.00 91.12 98 VAL A CA 1
ATOM 706 C C . VAL A 1 98 ? -5.548 5.453 -4.681 1.00 91.12 98 VAL A C 1
ATOM 708 O O . VAL A 1 98 ? -6.472 6.057 -5.226 1.00 91.12 98 VAL A O 1
ATOM 711 N N . VAL A 1 99 ? -5.752 4.476 -3.807 1.00 89.88 99 VAL A N 1
ATOM 712 C CA . VAL A 1 99 ? -7.071 4.002 -3.384 1.00 89.88 99 VAL A CA 1
ATOM 713 C C . VAL A 1 99 ? -7.144 4.064 -1.864 1.00 89.88 99 VAL A C 1
ATOM 715 O O . VAL A 1 99 ? -6.213 3.642 -1.180 1.00 89.88 99 VAL A O 1
ATOM 718 N N . ARG A 1 100 ? -8.246 4.596 -1.328 1.00 89.88 100 ARG A N 1
ATOM 719 C CA . ARG A 1 100 ? -8.531 4.550 0.112 1.00 89.88 100 ARG A CA 1
ATOM 720 C C . ARG A 1 100 ? -8.913 3.127 0.528 1.00 89.88 100 ARG A C 1
ATOM 722 O O . ARG A 1 100 ? -9.644 2.445 -0.188 1.00 89.88 100 ARG A O 1
ATOM 729 N N . VAL A 1 101 ? -8.448 2.706 1.699 1.00 88.56 101 VAL A N 1
ATOM 730 C CA . VAL A 1 101 ? -8.806 1.435 2.338 1.00 88.56 101 VAL A CA 1
ATOM 731 C C . VAL A 1 101 ? -9.392 1.753 3.709 1.00 88.56 101 VAL A C 1
ATOM 733 O O . VAL A 1 101 ? -8.696 2.206 4.618 1.00 88.56 101 VAL A O 1
ATOM 736 N N . GLY A 1 102 ? -10.706 1.569 3.840 1.00 86.44 102 GLY A N 1
ATOM 737 C CA . GLY A 1 102 ? -11.456 2.149 4.952 1.00 86.44 102 GLY A CA 1
ATOM 738 C C . GLY A 1 102 ? -11.342 3.680 4.980 1.00 86.44 102 GLY A C 1
ATOM 739 O O . GLY A 1 102 ? -11.107 4.321 3.958 1.00 86.44 102 GLY A O 1
ATOM 740 N N . GLU A 1 103 ? -11.501 4.268 6.164 1.00 84.38 103 GLU A N 1
ATOM 741 C CA . GLU A 1 103 ? -11.464 5.729 6.345 1.00 84.38 103 GLU A CA 1
ATOM 742 C C . GLU A 1 103 ? -10.056 6.284 6.593 1.00 84.38 103 GLU A C 1
ATOM 744 O O . GLU A 1 103 ? -9.823 7.480 6.441 1.00 84.38 103 GLU A O 1
ATOM 749 N N . ARG A 1 104 ? -9.123 5.431 7.030 1.00 88.75 104 ARG A N 1
ATOM 750 C CA . ARG A 1 104 ? -7.851 5.868 7.631 1.00 88.75 104 ARG A CA 1
ATOM 751 C C . ARG A 1 104 ? -6.619 5.486 6.838 1.00 88.75 104 ARG A C 1
ATOM 753 O O . ARG A 1 104 ? -5.540 5.970 7.160 1.00 88.75 104 ARG A O 1
ATOM 760 N N . PHE A 1 105 ? -6.749 4.653 5.814 1.00 91.31 105 PHE A N 1
ATOM 761 C CA . PHE A 1 105 ? -5.598 4.128 5.096 1.00 91.31 105 PHE A CA 1
ATOM 762 C C . PHE A 1 105 ? -5.714 4.357 3.601 1.00 91.31 105 PHE A C 1
ATOM 764 O O . PHE A 1 105 ? -6.797 4.555 3.049 1.00 91.31 105 PHE A O 1
ATOM 771 N N . TRP A 1 106 ? -4.568 4.322 2.942 1.00 92.94 106 TRP A N 1
ATOM 772 C CA . TRP A 1 106 ? -4.466 4.397 1.499 1.00 92.94 106 TRP A CA 1
ATOM 773 C C . TRP A 1 106 ? -3.426 3.403 1.001 1.00 92.94 106 TRP A C 1
ATOM 775 O O . TRP A 1 106 ? -2.476 3.056 1.704 1.00 92.94 106 TRP A O 1
ATOM 785 N N . VAL A 1 107 ? -3.614 2.962 -0.237 1.00 93.56 107 VAL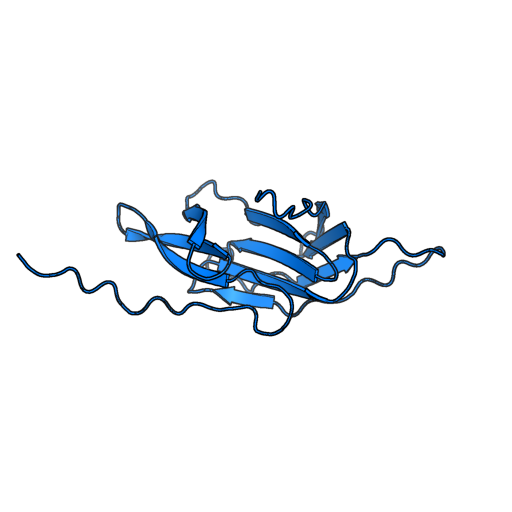 A N 1
ATOM 786 C CA . VAL A 1 107 ? -2.713 2.063 -0.951 1.00 93.56 107 VAL A CA 1
ATOM 787 C C . VAL A 1 107 ? -2.508 2.612 -2.355 1.00 93.56 107 VAL A C 1
ATOM 789 O O . VAL A 1 107 ? -3.461 3.015 -3.021 1.00 93.56 107 VAL A O 1
ATOM 792 N N . ALA A 1 108 ? -1.262 2.624 -2.811 1.00 93.75 108 ALA A N 1
ATOM 793 C CA . ALA A 1 108 ? -0.887 2.989 -4.165 1.00 93.75 108 ALA A CA 1
ATOM 794 C C . ALA A 1 108 ? -0.075 1.863 -4.795 1.00 93.75 108 ALA A C 1
ATOM 796 O O . ALA A 1 108 ? 0.818 1.308 -4.158 1.00 93.75 108 ALA A O 1
ATOM 797 N N . SER A 1 109 ? -0.348 1.553 -6.059 1.00 91.88 109 SER A N 1
ATOM 798 C CA . SER A 1 109 ? 0.332 0.470 -6.774 1.00 91.88 109 SER A CA 1
ATOM 799 C C . SER A 1 109 ? 0.660 0.850 -8.215 1.00 91.88 109 SER A C 1
ATOM 801 O O . SER A 1 109 ? -0.135 1.541 -8.856 1.00 91.88 109 SER A O 1
ATOM 803 N N . ALA A 1 110 ? 1.786 0.364 -8.740 1.00 90.56 110 ALA A N 1
ATOM 804 C CA . ALA A 1 11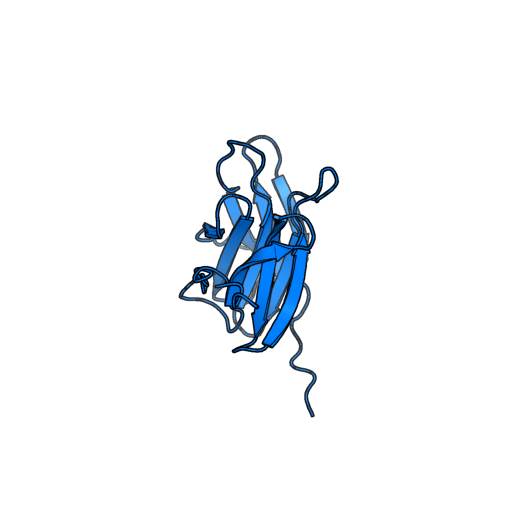0 ? 2.153 0.495 -10.154 1.00 90.56 110 ALA A CA 1
ATOM 805 C C . ALA A 1 110 ? 2.815 -0.770 -10.725 1.00 90.56 110 ALA A C 1
ATOM 807 O O . ALA A 1 110 ? 3.598 -1.443 -10.050 1.00 90.56 110 ALA A O 1
ATOM 808 N N . SER A 1 111 ? 2.478 -1.096 -11.975 1.00 88.19 111 SER A N 1
ATOM 809 C CA . SER A 1 111 ? 3.081 -2.203 -12.718 1.00 88.19 111 SER A CA 1
ATOM 810 C C . SER A 1 111 ? 4.460 -1.811 -13.239 1.00 88.19 11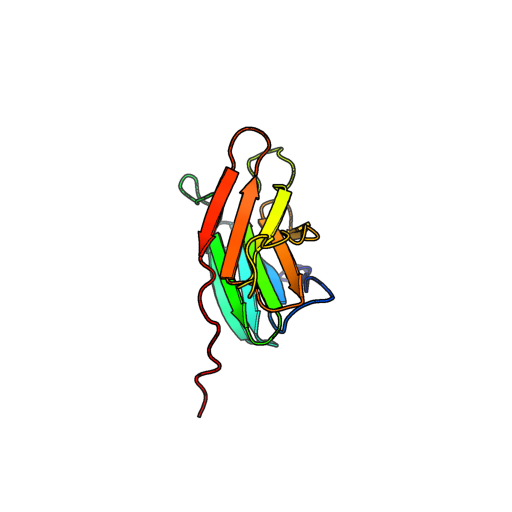1 SER A C 1
ATOM 812 O O . SER A 1 111 ? 4.717 -0.642 -13.534 1.00 88.19 111 SER A O 1
ATOM 814 N N . GLY A 1 112 ? 5.331 -2.796 -13.414 1.00 86.88 112 GLY A N 1
ATOM 815 C CA . GLY A 1 112 ? 6.703 -2.624 -13.878 1.00 86.88 112 GLY A CA 1
ATOM 816 C C . GLY A 1 112 ? 7.737 -2.695 -12.759 1.00 86.88 112 GLY A C 1
ATOM 817 O O . GLY A 1 112 ? 7.432 -2.904 -11.585 1.00 86.88 112 GLY A O 1
ATOM 818 N N . GLU A 1 113 ? 9.003 -2.568 -13.145 1.00 88.50 113 GLU A N 1
ATOM 819 C CA . GLU A 1 113 ? 10.117 -2.620 -12.206 1.00 88.50 113 GLU A CA 1
ATOM 820 C C . GLU A 1 113 ? 10.351 -1.254 -11.569 1.00 88.50 113 GLU A C 1
ATOM 822 O O . GLU A 1 113 ? 10.949 -0.367 -12.174 1.00 88.50 113 GLU A O 1
ATOM 827 N N . HIS A 1 114 ? 9.937 -1.108 -10.313 1.00 90.81 114 HIS A N 1
ATOM 828 C CA . HIS A 1 114 ? 10.162 0.103 -9.524 1.00 90.81 114 HIS A CA 1
ATOM 829 C C . HIS A 1 114 ? 11.072 -0.191 -8.336 1.00 90.81 114 HIS A C 1
ATOM 831 O O . HIS A 1 114 ? 11.121 -1.315 -7.844 1.00 90.81 114 HIS A O 1
ATOM 837 N N . ARG A 1 115 ? 11.828 0.806 -7.872 1.00 91.69 115 ARG A N 1
ATOM 838 C CA . ARG A 1 115 ? 12.702 0.699 -6.685 1.00 91.69 115 ARG A CA 1
ATOM 839 C C . ARG A 1 115 ? 12.450 1.783 -5.649 1.00 91.69 115 ARG A C 1
ATOM 841 O O . ARG A 1 115 ? 12.842 1.605 -4.497 1.00 91.69 115 ARG A O 1
ATOM 848 N N . VAL A 1 116 ? 11.821 2.878 -6.056 1.00 93.25 116 VAL A N 1
ATOM 849 C CA . VAL A 1 116 ? 11.519 4.025 -5.202 1.00 93.25 116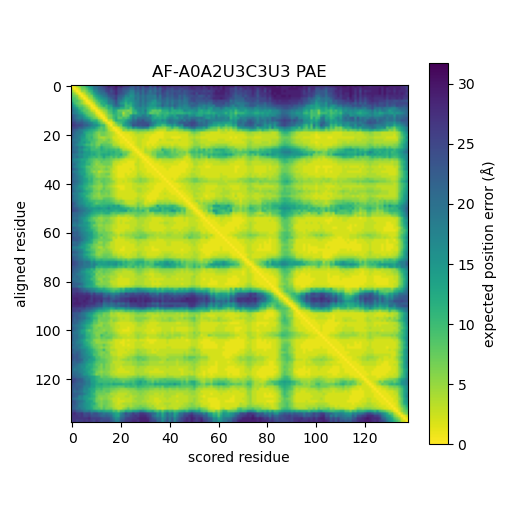 VAL A CA 1
ATOM 850 C C . VAL A 1 116 ? 10.063 4.423 -5.409 1.00 93.25 116 VAL A C 1
ATOM 852 O O . VAL A 1 116 ? 9.571 4.372 -6.536 1.00 93.25 116 VAL A O 1
ATOM 855 N N . ALA A 1 117 ? 9.392 4.824 -4.336 1.00 94.38 117 ALA A N 1
ATOM 856 C CA . ALA A 1 117 ? 8.137 5.560 -4.378 1.00 94.38 117 ALA A CA 1
ATOM 857 C C . ALA A 1 117 ? 8.351 6.949 -3.778 1.00 94.38 117 ALA A C 1
ATOM 859 O O . ALA A 1 117 ? 8.871 7.074 -2.673 1.00 94.38 117 ALA A O 1
ATOM 860 N N . THR A 1 118 ? 7.938 7.987 -4.490 1.00 94.94 118 THR A N 1
ATOM 861 C CA . THR A 1 118 ? 7.856 9.345 -3.958 1.00 94.94 118 THR A CA 1
ATOM 862 C C . THR A 1 118 ? 6.414 9.599 -3.550 1.00 94.94 118 THR A C 1
ATOM 864 O O . THR A 1 118 ? 5.515 9.505 -4.385 1.00 94.94 118 THR A O 1
ATOM 867 N N . VAL A 1 119 ? 6.198 9.902 -2.275 1.00 94.12 119 VAL A N 1
ATOM 868 C CA . VAL A 1 119 ? 4.887 10.187 -1.684 1.00 94.12 119 VAL A CA 1
ATOM 869 C C . VAL A 1 119 ? 4.823 11.678 -1.382 1.00 94.12 119 VAL A C 1
ATOM 871 O O . VAL A 1 119 ? 5.724 12.203 -0.729 1.00 94.12 119 VAL A O 1
ATOM 874 N N . SER A 1 120 ? 3.791 12.358 -1.879 1.00 91.88 120 SER A N 1
ATOM 875 C CA . SER A 1 120 ? 3.607 13.799 -1.711 1.00 91.88 120 SER A CA 1
ATOM 876 C C . SER A 1 120 ? 2.224 14.135 -1.171 1.00 91.88 120 SER A C 1
ATOM 878 O O . SER A 1 120 ? 1.218 13.732 -1.751 1.00 91.88 120 SER A O 1
ATOM 880 N N . ASP A 1 121 ? 2.173 14.912 -0.094 1.00 84.69 121 ASP A N 1
ATOM 881 C CA . ASP A 1 121 ? 0.939 15.439 0.509 1.00 84.69 121 ASP A CA 1
ATOM 882 C C . ASP A 1 121 ? 0.604 16.870 0.033 1.00 84.69 121 ASP A C 1
ATOM 884 O O . ASP A 1 121 ? -0.257 17.540 0.596 1.00 84.69 121 ASP A O 1
ATOM 888 N N . GLY A 1 122 ? 1.297 17.356 -1.003 1.00 77.38 122 GLY A N 1
ATOM 889 C CA . GLY A 1 122 ? 1.159 18.717 -1.530 1.00 77.38 122 GLY A CA 1
ATOM 890 C C . GLY A 1 122 ? 2.043 19.755 -0.831 1.00 77.38 122 GLY A C 1
ATOM 891 O O . GLY A 1 122 ? 2.394 20.754 -1.456 1.00 77.38 122 GLY A O 1
ATOM 892 N N . ALA A 1 123 ? 2.479 19.506 0.408 1.00 78.31 123 ALA A N 1
ATOM 893 C CA . ALA A 1 123 ? 3.424 20.360 1.132 1.00 78.31 123 ALA A CA 1
ATOM 894 C C . ALA A 1 123 ? 4.844 19.773 1.154 1.00 78.31 123 ALA A C 1
ATOM 896 O O . ALA A 1 123 ? 5.831 20.512 1.194 1.00 78.31 123 ALA A O 1
ATOM 897 N N . ARG A 1 124 ? 4.964 18.443 1.153 1.00 83.38 124 ARG A N 1
ATOM 898 C CA . ARG A 1 124 ? 6.228 17.712 1.259 1.00 83.38 124 ARG A CA 1
ATOM 899 C C . ARG A 1 124 ? 6.216 16.498 0.350 1.00 83.38 124 ARG A C 1
ATOM 901 O O . ARG A 1 124 ? 5.223 15.790 0.272 1.00 83.38 124 ARG A O 1
ATOM 908 N N . ALA A 1 125 ? 7.359 16.231 -0.274 1.00 88.81 125 ALA A N 1
ATOM 909 C CA . ALA A 1 125 ? 7.620 14.992 -0.991 1.00 88.81 125 ALA A CA 1
ATOM 910 C C . ALA A 1 125 ? 8.674 14.179 -0.232 1.00 88.81 125 ALA A C 1
ATOM 912 O O . ALA A 1 125 ? 9.715 14.712 0.154 1.00 88.81 125 ALA A O 1
ATOM 913 N N . GLN A 1 126 ? 8.404 12.895 -0.017 1.00 91.06 126 GLN A N 1
ATOM 914 C CA . GLN A 1 126 ? 9.314 11.967 0.649 1.00 91.06 126 GLN A CA 1
ATOM 915 C C . GLN A 1 126 ? 9.541 10.736 -0.220 1.00 91.06 126 GLN A C 1
ATOM 917 O O . GLN A 1 126 ? 8.596 10.170 -0.769 1.00 91.06 126 GLN A O 1
ATOM 922 N N . GLU A 1 127 ? 10.797 10.316 -0.335 1.00 93.00 127 GLU A N 1
ATOM 923 C CA . GLU A 1 127 ? 11.175 9.120 -1.082 1.00 93.00 127 GLU A CA 1
ATOM 924 C C . GLU A 1 127 ? 11.286 7.898 -0.171 1.00 93.00 127 GLU A C 1
ATOM 926 O O . GLU A 1 127 ? 11.917 7.934 0.884 1.00 93.00 127 GLU A O 1
ATOM 931 N N . TRP A 1 128 ? 10.728 6.786 -0.637 1.00 93.69 128 TRP A N 1
ATOM 932 C CA . TRP A 1 128 ? 10.702 5.503 0.047 1.00 93.69 128 TRP A CA 1
ATOM 933 C C . TRP A 1 128 ? 11.320 4.438 -0.845 1.00 93.69 128 TRP A C 1
ATOM 935 O O . TRP A 1 128 ? 10.869 4.205 -1.968 1.00 93.69 128 TRP A O 1
ATOM 945 N N . ARG A 1 129 ? 12.364 3.769 -0.349 1.00 93.75 129 ARG A N 1
ATOM 946 C CA . ARG A 1 129 ? 12.934 2.604 -1.034 1.00 93.75 129 ARG A CA 1
ATOM 947 C C . ARG A 1 129 ? 12.011 1.409 -0.855 1.00 93.75 129 ARG A C 1
ATOM 949 O O . ARG A 1 129 ? 11.603 1.098 0.257 1.00 93.75 129 ARG A O 1
ATOM 956 N N . LEU A 1 130 ? 11.726 0.726 -1.957 1.00 92.44 130 LEU A N 1
ATOM 957 C CA . LEU A 1 130 ? 10.838 -0.428 -1.964 1.00 92.44 130 LEU A CA 1
ATOM 958 C C . LEU A 1 130 ? 11.593 -1.685 -1.527 1.00 92.44 130 LEU A C 1
ATOM 960 O O . LEU A 1 130 ? 12.557 -2.099 -2.188 1.00 92.44 130 LEU A O 1
ATOM 964 N N . GLY A 1 131 ? 11.127 -2.305 -0.442 1.00 92.44 131 GLY A N 1
ATOM 965 C CA . GLY A 1 131 ? 11.622 -3.601 0.015 1.00 92.44 131 GLY A CA 1
ATOM 966 C C . GLY A 1 131 ? 11.330 -4.687 -1.017 1.00 92.44 131 GLY A C 1
ATOM 967 O O . GLY A 1 131 ? 10.263 -4.701 -1.627 1.00 92.44 131 GLY A O 1
ATOM 968 N N . ALA A 1 132 ? 12.284 -5.585 -1.259 1.00 89.94 132 ALA A N 1
ATOM 969 C CA . ALA A 1 132 ? 12.039 -6.718 -2.141 1.00 89.94 132 ALA A CA 1
ATOM 970 C C . ALA A 1 132 ? 11.091 -7.709 -1.452 1.00 89.94 132 ALA A C 1
ATOM 972 O O . ALA A 1 132 ? 11.400 -8.216 -0.379 1.00 89.94 132 ALA A O 1
ATOM 973 N N . TYR A 1 133 ? 9.962 -7.990 -2.092 1.00 85.44 133 TYR A N 1
ATOM 974 C CA . TYR A 1 133 ? 9.074 -9.080 -1.736 1.00 85.44 133 TYR A CA 1
ATOM 975 C C . TYR A 1 133 ? 9.661 -10.371 -2.306 1.00 85.44 133 TYR A C 1
ATOM 977 O O . TYR A 1 133 ? 9.606 -10.618 -3.514 1.00 85.44 133 TYR A O 1
ATOM 985 N N . GLY A 1 134 ? 10.326 -11.139 -1.448 1.00 76.94 134 GLY A N 1
ATOM 986 C CA . GLY A 1 134 ? 10.824 -12.466 -1.775 1.00 76.94 134 GLY A CA 1
ATOM 987 C C . GLY A 1 134 ? 9.805 -13.496 -1.323 1.00 76.94 134 GLY A C 1
ATOM 988 O O . GLY A 1 134 ? 9.478 -13.536 -0.143 1.00 76.94 134 GLY A O 1
ATOM 989 N N . ASN A 1 135 ? 9.334 -14.334 -2.245 1.00 53.03 135 ASN A N 1
ATOM 990 C CA . ASN A 1 135 ? 8.588 -15.531 -1.880 1.00 53.03 135 ASN A CA 1
ATOM 991 C C . ASN A 1 135 ? 9.600 -16.548 -1.326 1.00 53.03 135 ASN A C 1
ATOM 993 O O . ASN A 1 135 ? 10.136 -17.379 -2.057 1.00 53.03 135 ASN A O 1
ATOM 997 N N . GLY A 1 136 ? 9.988 -16.380 -0.063 1.00 44.44 136 GLY A N 1
ATOM 998 C CA . GLY A 1 136 ? 10.751 -17.380 0.667 1.00 44.44 136 GLY A CA 1
ATOM 999 C C . GLY A 1 136 ? 9.816 -18.508 1.082 1.00 44.44 136 GLY A C 1
ATOM 1000 O O . GLY A 1 136 ? 9.387 -18.530 2.226 1.00 44.44 136 GLY A O 1
ATOM 1001 N N . ALA A 1 137 ? 9.494 -19.405 0.150 1.00 33.62 137 ALA A N 1
ATOM 1002 C CA . ALA A 1 137 ? 8.889 -20.701 0.445 1.00 33.62 137 ALA A CA 1
ATOM 1003 C C . ALA A 1 137 ? 9.262 -21.712 -0.651 1.00 33.62 137 ALA A C 1
ATOM 1005 O O . ALA A 1 137 ? 8.606 -21.807 -1.689 1.00 33.62 137 ALA A O 1
ATOM 1006 N N . VAL A 1 138 ? 10.373 -22.418 -0.438 1.00 35.94 138 VAL A N 1
ATOM 1007 C CA . VAL A 1 138 ? 10.351 -23.800 0.077 1.00 35.94 138 VAL A CA 1
ATOM 1008 C C . VAL A 1 138 ? 11.605 -24.053 0.898 1.00 35.94 138 VAL A C 1
ATOM 1010 O O . VAL A 1 138 ? 12.687 -23.599 0.463 1.00 35.94 138 VAL A O 1
#

Secondary structure (DSSP, 8-state):
----------EE--TTT-SEEEEEEE-TTS-EEEEEEETTEEEEEEE--TT--SEEEEEEETTEEEEEEEPPTTPPPPEEEEE---SSS----EEPEEEEETTTEEEEEEES---EEEEE-SS-EEEEEPEE------

Mean predicted aligned error: 8.42 Å

Solvent-accessible surface area (backbone atoms only — not comparable to full-atom values): 8000 Å² total; per-residue (Å²): 135,80,77,81,76,74,68,88,57,64,64,45,50,69,88,81,41,63,76,56,30,33,30,34,44,66,41,94,91,72,34,53,21,42,36,35,21,54,76,91,44,76,80,43,74,47,65,67,53,98,80,55,55,58,66,72,52,41,37,19,48,94,47,10,32,40,39,32,26,43,34,56,90,97,52,71,72,53,52,41,31,37,30,34,91,50,96,60,100,60,58,71,61,44,76,35,62,66,43,72,38,64,93,49,28,32,41,30,43,41,70,38,66,46,46,33,35,38,42,26,74,86,85,53,76,47,79,41,72,40,40,79,60,70,87,87,78,131

Radius of gyration: 15.69 Å; Cα contacts (8 Å, |Δi|>4): 310; chains: 1; bounding box: 43×44×43 Å

Foldseek 3Di:
DDDPPQDPFPWDDVPPFDQKIWTWHADDPRFIKIFIDRNNDGPDMDTDDPPFDQWDAKADEAFKIKTKGWADVVADFWWKWFFADDPDDDRPTDTWDWDDHPPTMIMTMDTGGTQWMWTGRPVDTDIDGHHYDDPPDD

Sequence (138 aa):
MDSERVAPVTAVTPAAVGPLGFRAARGTGGRAALEVLDGDEVIGAHVDTAFTASVLGALRGRGWAVVWGRVERDGEPPAVVFTGPGRRRRATGTPARVVRVGERFWVASASGEHRVATVSDGARAQEWRLGAYGNGAV

pLDDT: mean 79.45, std 17.26, range [33.62, 95.0]